Protein AF-A0AAD9IY74-F1 (afdb_monomer_lite)

Secondary structure (DSSP, 8-state):
-B-SS----SHHHHHHHHHHHHHSSS--SEEEETT--EEESSTT-----TTS--------EEEESSS--HHHHHHHHHHHHHHHHTTSS-S-----------

Structure (mmCIF, N/CA/C/O backbone):
data_AF-A0AAD9IY74-F1
#
_entry.id   AF-A0AAD9IY74-F1
#
loop_
_atom_site.group_PDB
_atom_site.id
_atom_site.type_symbol
_atom_site.label_atom_id
_atom_site.label_alt_id
_atom_site.label_comp_id
_atom_site.label_asym_id
_atom_site.label_entity_id
_atom_site.label_seq_id
_atom_site.pdbx_PDB_ins_code
_atom_site.Cartn_x
_atom_site.Cartn_y
_atom_site.Cartn_z
_atom_site.occupancy
_atom_site.B_iso_or_equiv
_atom_site.auth_seq_id
_atom_site.auth_comp_id
_atom_site.auth_asym_id
_atom_site.auth_atom_id
_atom_site.pdbx_PDB_model_num
ATOM 1 N N . MET A 1 1 ? 7.830 -5.679 5.411 1.00 46.56 1 MET A N 1
ATOM 2 C CA . MET A 1 1 ? 7.907 -5.273 6.837 1.00 46.56 1 MET A CA 1
ATOM 3 C C . MET A 1 1 ? 6.582 -4.621 7.236 1.00 46.56 1 MET A C 1
ATOM 5 O O . MET A 1 1 ? 6.018 -3.905 6.416 1.00 46.56 1 MET A O 1
ATOM 9 N N . TYR A 1 2 ? 6.067 -4.887 8.440 1.00 56.56 2 TYR A N 1
ATOM 10 C CA . TYR A 1 2 ? 4.844 -4.253 8.970 1.00 56.56 2 TYR A CA 1
ATOM 11 C C . TYR A 1 2 ? 5.208 -3.023 9.794 1.00 56.56 2 TYR A C 1
ATOM 13 O O . TYR A 1 2 ? 6.293 -2.982 10.386 1.00 56.56 2 TYR A O 1
ATOM 21 N N . SER A 1 3 ? 4.325 -2.027 9.849 1.00 54.16 3 SER A N 1
ATOM 22 C CA . SER A 1 3 ? 4.547 -0.894 10.742 1.00 54.16 3 SER A CA 1
ATOM 23 C C . SER A 1 3 ? 4.479 -1.358 12.200 1.00 54.16 3 SER A C 1
ATOM 25 O O . SER A 1 3 ? 3.589 -2.101 12.602 1.00 54.16 3 SER A O 1
ATOM 27 N N . ARG A 1 4 ? 5.408 -0.882 13.035 1.00 55.47 4 ARG A N 1
ATOM 28 C CA . ARG A 1 4 ? 5.358 -1.043 14.503 1.00 55.47 4 ARG A CA 1
ATOM 29 C C . ARG A 1 4 ? 4.231 -0.207 15.157 1.00 55.47 4 ARG A C 1
ATOM 31 O O . ARG A 1 4 ? 4.198 -0.098 16.379 1.00 55.47 4 ARG A O 1
ATOM 38 N N . GLY A 1 5 ? 3.361 0.407 14.345 1.00 57.97 5 GLY A N 1
ATOM 39 C CA . GLY A 1 5 ? 2.284 1.326 14.725 1.00 57.97 5 GLY A CA 1
ATOM 40 C C . GLY A 1 5 ? 0.936 0.639 14.967 1.00 57.97 5 GLY A C 1
ATOM 41 O O . GLY A 1 5 ? 0.820 -0.584 14.891 1.00 57.97 5 GLY A O 1
ATOM 42 N N . GLY A 1 6 ? -0.086 1.430 15.307 1.00 61.78 6 GLY A N 1
ATOM 43 C CA . GLY A 1 6 ? -1.396 0.935 15.734 1.00 61.78 6 GLY A CA 1
ATOM 44 C C . GLY A 1 6 ? -2.109 0.125 14.647 1.00 61.78 6 GLY A C 1
ATOM 45 O O . GLY A 1 6 ? -1.972 0.393 13.455 1.00 61.78 6 GLY A O 1
ATOM 46 N N . SER A 1 7 ? -2.895 -0.880 15.043 1.00 73.69 7 SER A N 1
ATOM 47 C CA . SER A 1 7 ? -3.762 -1.595 14.101 1.00 73.69 7 SER A CA 1
ATOM 48 C C . SER A 1 7 ? -4.876 -0.669 13.615 1.00 73.69 7 SER A C 1
ATOM 50 O O . SER A 1 7 ? -5.660 -0.185 14.430 1.00 73.69 7 SER A O 1
ATOM 52 N N . CYS A 1 8 ? -4.977 -0.469 12.306 1.00 85.31 8 CYS A N 1
ATOM 53 C CA . CYS A 1 8 ? -6.085 0.235 11.671 1.00 85.31 8 CYS A CA 1
ATOM 54 C C . CYS A 1 8 ? -7.003 -0.763 10.951 1.00 85.31 8 CYS A C 1
ATOM 56 O O . CYS A 1 8 ? -6.543 -1.829 10.555 1.00 85.31 8 CYS A O 1
ATOM 58 N N . THR A 1 9 ? -8.288 -0.446 10.783 1.00 88.44 9 THR A N 1
ATOM 59 C CA . THR A 1 9 ? -9.259 -1.318 10.075 1.00 88.44 9 THR A CA 1
ATOM 60 C C . THR A 1 9 ? -10.238 -0.552 9.190 1.00 88.44 9 THR A C 1
ATOM 62 O O . THR A 1 9 ? -11.073 -1.151 8.518 1.00 88.44 9 THR A O 1
ATOM 65 N N . THR A 1 10 ? -10.157 0.776 9.182 1.00 89.56 10 THR A N 1
ATOM 66 C CA . THR A 1 10 ? -11.008 1.649 8.372 1.00 89.56 10 THR A CA 1
ATOM 67 C C . THR A 1 10 ? -10.141 2.655 7.644 1.00 89.56 10 THR A C 1
ATOM 69 O O . THR A 1 10 ? -9.093 3.049 8.153 1.00 89.56 10 THR A O 1
ATOM 72 N N . ARG A 1 11 ? -10.616 3.163 6.508 1.00 88.94 11 ARG A N 1
ATOM 73 C CA . ARG A 1 11 ? -9.872 4.151 5.719 1.00 88.94 11 ARG A CA 1
ATOM 74 C C . ARG A 1 11 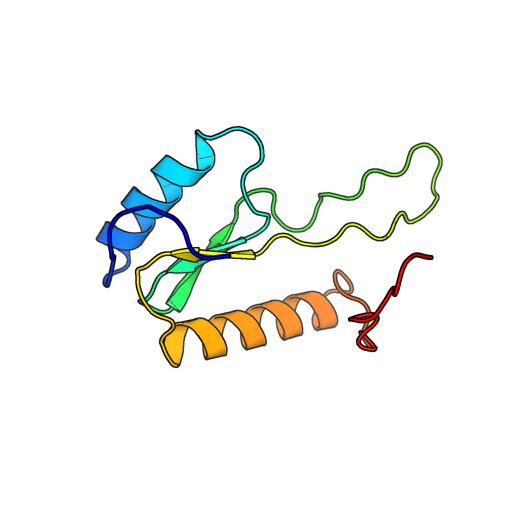? -9.411 5.355 6.534 1.00 88.94 11 ARG A C 1
ATOM 76 O O . ARG A 1 11 ? -8.285 5.812 6.368 1.00 88.94 11 ARG A O 1
ATOM 83 N N . VAL A 1 12 ? -10.265 5.851 7.430 1.00 91.75 12 VAL A N 1
ATOM 84 C CA . VAL A 1 12 ? -9.944 6.993 8.298 1.00 91.75 12 VAL A CA 1
ATOM 85 C C . VAL A 1 12 ? -8.803 6.635 9.251 1.00 91.75 12 VAL A C 1
ATOM 87 O O . VAL A 1 12 ? -7.768 7.296 9.215 1.00 91.75 12 VAL A O 1
ATOM 90 N N . SER A 1 13 ? -8.933 5.546 10.016 1.00 90.12 13 SER A N 1
ATOM 91 C CA . SER A 1 13 ? -7.887 5.121 10.962 1.00 90.12 13 SER A CA 1
ATOM 92 C C . SER A 1 13 ? -6.577 4.752 10.258 1.00 90.12 13 SER A C 1
ATOM 94 O O . SER A 1 13 ? -5.499 5.126 10.712 1.00 90.12 13 SER A O 1
ATOM 96 N N . CYS A 1 14 ? -6.648 4.088 9.102 1.00 88.38 14 CYS A N 1
ATOM 97 C CA . CYS A 1 14 ? -5.465 3.733 8.324 1.00 88.38 14 CYS A CA 1
ATOM 98 C C . CYS A 1 14 ? -4.777 4.961 7.726 1.00 88.38 14 CYS A C 1
ATOM 100 O O . CYS A 1 14 ? -3.551 4.989 7.659 1.00 88.38 14 CYS A O 1
ATOM 102 N N . SER A 1 15 ? -5.530 6.004 7.365 1.00 89.75 15 SER A N 1
ATOM 103 C CA . SER A 1 15 ? -4.942 7.261 6.893 1.00 89.75 15 SER A CA 1
ATOM 104 C C . SER A 1 15 ? -4.163 7.998 7.985 1.00 89.75 15 SER A C 1
ATOM 106 O O . SER A 1 15 ? -3.156 8.641 7.696 1.00 89.75 15 SER A O 1
ATOM 108 N N . GLU A 1 16 ? -4.595 7.900 9.242 1.00 89.06 16 GLU A N 1
ATOM 109 C CA . GLU A 1 16 ? -3.900 8.506 10.379 1.00 89.06 16 GLU A CA 1
ATOM 110 C C . GLU A 1 16 ? -2.615 7.753 10.719 1.00 89.06 16 GLU A C 1
ATOM 112 O O . GLU A 1 16 ? -1.579 8.380 10.936 1.00 89.06 16 GLU A O 1
ATOM 117 N N . GLU A 1 17 ? -2.653 6.419 10.704 1.00 85.88 17 GLU A N 1
ATOM 118 C CA . GLU A 1 17 ? -1.451 5.598 10.873 1.00 85.88 17 GLU A CA 1
ATOM 119 C C . GLU A 1 17 ? -0.463 5.803 9.720 1.00 85.88 17 GLU A C 1
ATOM 121 O O . GLU A 1 17 ? 0.729 5.987 9.965 1.00 85.88 17 GLU A O 1
ATOM 126 N N . ALA A 1 18 ? -0.945 5.872 8.474 1.00 85.19 18 ALA A N 1
ATOM 127 C CA . ALA A 1 18 ? -0.104 6.165 7.317 1.00 85.19 18 ALA A CA 1
ATOM 128 C C . ALA A 1 18 ? 0.639 7.496 7.499 1.00 85.19 18 ALA A C 1
ATOM 130 O O . ALA A 1 18 ? 1.856 7.531 7.348 1.00 85.19 18 ALA A O 1
ATOM 131 N N . LYS A 1 19 ? -0.054 8.571 7.913 1.00 86.50 19 LYS A N 1
ATOM 132 C CA . LYS A 1 19 ? 0.549 9.899 8.160 1.00 86.50 19 LYS A CA 1
ATOM 133 C C . LYS A 1 19 ? 1.724 9.860 9.137 1.00 86.50 19 LYS A C 1
ATOM 135 O O . LYS A 1 19 ? 2.699 10.574 8.922 1.00 86.50 19 LYS A O 1
ATOM 140 N N . LYS A 1 20 ? 1.666 9.022 10.176 1.00 80.81 20 LYS A N 1
ATOM 141 C CA . LYS A 1 20 ? 2.778 8.857 11.131 1.00 80.81 20 LYS A CA 1
ATOM 142 C C . LYS A 1 20 ? 4.017 8.289 10.434 1.00 80.81 20 LYS A C 1
ATOM 144 O O . LYS A 1 20 ? 5.118 8.796 10.632 1.00 80.81 20 LYS A O 1
ATOM 149 N N . LEU A 1 21 ? 3.827 7.314 9.544 1.00 76.44 21 LEU A N 1
ATOM 150 C CA . LEU A 1 21 ? 4.908 6.673 8.785 1.00 76.44 21 LEU A CA 1
ATOM 151 C C . LEU A 1 21 ? 5.574 7.603 7.762 1.00 76.44 21 LEU A C 1
ATOM 153 O O . LEU A 1 21 ? 6.736 7.392 7.434 1.00 76.44 21 LEU A O 1
ATOM 157 N N . TYR A 1 22 ? 4.892 8.650 7.284 1.00 70.38 22 TYR A N 1
ATOM 158 C CA . TYR A 1 22 ? 5.531 9.665 6.429 1.00 70.38 22 TYR A CA 1
ATOM 159 C C . TYR A 1 22 ? 6.569 10.506 7.167 1.00 70.38 22 TYR A C 1
ATOM 161 O O . TYR A 1 22 ? 7.499 11.010 6.541 1.00 70.38 22 TYR A O 1
ATOM 169 N N . THR A 1 23 ? 6.391 10.711 8.474 1.00 65.88 23 THR A N 1
ATOM 170 C CA . THR A 1 23 ? 7.261 11.602 9.256 1.00 65.88 23 THR A CA 1
ATOM 171 C C . THR A 1 23 ? 8.572 10.945 9.690 1.00 65.88 23 THR A C 1
ATOM 173 O O . THR A 1 23 ? 9.530 11.649 10.010 1.00 65.88 23 THR A O 1
ATOM 176 N N . GLU A 1 24 ? 8.660 9.613 9.641 1.00 60.50 24 GLU A N 1
ATOM 177 C CA . GLU A 1 24 ? 9.905 8.882 9.870 1.00 60.50 24 GLU A CA 1
ATOM 178 C C . GLU A 1 24 ? 10.709 8.825 8.558 1.00 60.50 24 GLU A C 1
ATOM 180 O O . GLU A 1 24 ? 10.284 8.229 7.570 1.00 60.50 24 GLU A O 1
ATOM 185 N N . LYS A 1 25 ? 11.861 9.511 8.519 1.00 50.75 25 LYS A N 1
ATOM 186 C CA . LYS A 1 25 ? 12.767 9.580 7.355 1.00 50.75 25 LYS A CA 1
ATOM 187 C C . LYS A 1 25 ? 12.980 8.191 6.719 1.00 50.75 25 LYS A C 1
ATOM 189 O O . LYS A 1 25 ? 13.449 7.287 7.402 1.00 50.75 25 LYS A O 1
ATOM 194 N N . ASN A 1 26 ? 12.739 8.097 5.404 1.00 53.59 26 ASN A N 1
ATOM 195 C CA . ASN A 1 26 ? 12.701 6.897 4.535 1.00 53.59 26 ASN A CA 1
ATOM 196 C C . ASN A 1 26 ? 11.339 6.189 4.449 1.00 53.59 26 ASN A C 1
ATOM 198 O O . ASN A 1 26 ? 11.237 4.967 4.554 1.00 53.59 26 ASN A O 1
ATOM 202 N N . SER A 1 27 ? 10.297 6.974 4.186 1.00 68.62 27 SER A N 1
ATOM 203 C CA . SER A 1 27 ? 8.941 6.496 3.952 1.00 68.62 27 SER A CA 1
ATOM 204 C C . SER A 1 27 ? 8.863 5.562 2.738 1.00 68.62 27 SER A C 1
ATOM 206 O O . SER A 1 27 ? 9.418 5.809 1.665 1.00 68.62 27 SER A O 1
ATOM 208 N N . TYR A 1 28 ? 8.171 4.445 2.937 1.00 79.62 28 TYR A N 1
ATOM 209 C CA . TYR A 1 28 ? 7.866 3.445 1.921 1.00 79.62 28 TYR A CA 1
ATOM 210 C C . TYR A 1 28 ? 7.332 4.084 0.630 1.00 79.62 28 TYR A C 1
ATOM 212 O O . TYR A 1 28 ? 6.720 5.149 0.651 1.00 79.62 28 TYR A O 1
ATOM 220 N N . ASN A 1 29 ? 7.546 3.438 -0.511 1.00 84.69 29 ASN A N 1
ATOM 221 C CA . ASN A 1 29 ? 6.959 3.857 -1.782 1.00 84.69 29 ASN A CA 1
ATOM 222 C C . ASN A 1 29 ? 5.434 3.793 -1.714 1.00 84.69 29 ASN A C 1
ATOM 224 O O . ASN A 1 29 ? 4.762 4.749 -2.095 1.00 84.69 29 ASN A O 1
ATOM 228 N N . PHE A 1 30 ? 4.912 2.715 -1.129 1.00 87.94 30 PHE A N 1
ATOM 229 C CA . PHE A 1 30 ? 3.489 2.545 -0.868 1.00 87.94 30 PHE A CA 1
ATOM 230 C C . PHE A 1 30 ? 3.255 1.950 0.516 1.00 87.94 30 PHE A C 1
ATOM 232 O O . PHE A 1 30 ? 4.073 1.196 1.046 1.00 87.94 30 PHE A O 1
ATOM 239 N N . MET A 1 31 ? 2.107 2.269 1.096 1.00 89.31 31 MET A N 1
ATOM 240 C CA . MET A 1 31 ? 1.604 1.631 2.306 1.00 89.31 31 MET A CA 1
ATOM 241 C C . MET A 1 31 ? 0.210 1.069 2.045 1.00 89.31 31 MET A C 1
ATOM 243 O O . MET A 1 31 ? -0.554 1.660 1.292 1.00 89.31 31 MET A O 1
ATOM 247 N N . ILE A 1 32 ? -0.141 -0.049 2.669 1.00 91.38 32 ILE A N 1
ATOM 248 C CA . ILE A 1 32 ? -1.447 -0.694 2.500 1.00 91.38 32 ILE A CA 1
ATOM 249 C C . ILE A 1 32 ? -2.079 -0.864 3.878 1.00 91.38 32 ILE A C 1
ATOM 251 O O . ILE A 1 32 ? -1.502 -1.513 4.749 1.00 91.38 32 ILE A O 1
ATOM 255 N N . GLY A 1 33 ? -3.245 -0.254 4.082 1.00 89.50 33 GLY A N 1
ATOM 256 C CA . GLY A 1 33 ? -4.051 -0.405 5.293 1.00 89.50 33 GLY A CA 1
ATOM 257 C C . GLY A 1 33 ? -4.672 -1.794 5.404 1.00 89.50 33 GLY A C 1
ATOM 258 O O . GLY A 1 33 ? -4.879 -2.467 4.396 1.00 89.50 33 GLY A O 1
ATOM 259 N N . ALA A 1 3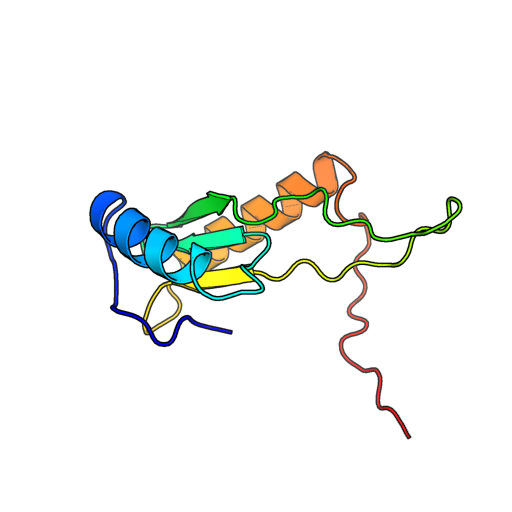4 ? -5.020 -2.233 6.617 1.00 89.38 34 ALA A N 1
ATOM 260 C CA . ALA A 1 34 ? -5.714 -3.516 6.794 1.00 89.38 34 ALA A CA 1
ATOM 261 C C . ALA A 1 34 ? -7.110 -3.544 6.139 1.00 89.38 34 ALA A C 1
ATOM 263 O O . ALA A 1 34 ? -7.656 -4.619 5.891 1.00 89.38 34 ALA A O 1
ATOM 264 N N . ASP A 1 35 ? -7.662 -2.363 5.847 1.00 90.75 35 ASP A N 1
ATOM 265 C CA . ASP A 1 35 ? -8.880 -2.148 5.064 1.00 90.75 35 ASP A CA 1
ATOM 266 C C . ASP A 1 35 ? -8.665 -2.292 3.544 1.00 90.75 35 ASP A C 1
ATOM 268 O O . ASP A 1 35 ? -9.623 -2.202 2.782 1.00 90.75 35 ASP A O 1
ATOM 272 N N . GLY A 1 36 ? -7.421 -2.497 3.100 1.00 90.94 36 GLY A N 1
ATOM 273 C CA . GLY A 1 36 ? -7.034 -2.595 1.694 1.00 90.94 36 GLY A CA 1
ATOM 274 C C . GLY A 1 36 ? -6.724 -1.259 1.022 1.00 90.94 36 GLY A C 1
ATOM 275 O O . GLY A 1 36 ? -6.354 -1.255 -0.153 1.00 90.94 36 GLY A O 1
ATOM 276 N N . THR A 1 37 ? -6.843 -0.124 1.719 1.00 92.31 37 THR A N 1
ATOM 277 C CA . THR A 1 37 ? -6.533 1.178 1.117 1.00 92.31 37 THR A CA 1
ATOM 278 C C . THR A 1 37 ? -5.032 1.286 0.851 1.00 92.31 37 THR A C 1
ATOM 280 O O . THR A 1 37 ? -4.223 1.110 1.761 1.00 92.31 37 THR A O 1
ATOM 283 N N . VAL A 1 38 ? -4.658 1.618 -0.387 1.00 92.19 38 VAL A N 1
ATOM 284 C CA . VAL A 1 38 ? -3.269 1.910 -0.761 1.00 92.19 38 VAL A CA 1
ATOM 285 C C . VAL A 1 38 ? -3.001 3.408 -0.593 1.00 92.19 38 VAL A C 1
ATOM 287 O O . VAL A 1 38 ? -3.728 4.242 -1.132 1.00 92.19 38 VAL A O 1
ATOM 290 N N . PHE A 1 39 ? -1.951 3.748 0.146 1.00 89.56 39 PHE A N 1
ATOM 291 C CA . PHE A 1 39 ? -1.472 5.106 0.381 1.00 89.56 39 PHE A CA 1
ATOM 292 C C . PHE A 1 39 ? -0.128 5.304 -0.328 1.00 89.56 39 PHE A C 1
ATOM 294 O O . PHE A 1 39 ? 0.790 4.495 -0.179 1.00 89.56 39 PHE A O 1
ATOM 301 N N . GLU A 1 40 ? -0.014 6.377 -1.106 1.00 87.81 40 GLU A N 1
ATOM 302 C CA . GLU A 1 40 ? 1.165 6.673 -1.923 1.00 87.81 40 GLU A CA 1
ATOM 303 C C . GLU A 1 40 ? 2.214 7.460 -1.140 1.00 87.81 40 GLU A C 1
ATOM 305 O O . GLU A 1 40 ? 2.028 8.642 -0.861 1.00 87.81 40 GLU A O 1
ATOM 310 N N . GLY A 1 41 ? 3.312 6.800 -0.778 1.00 84.31 41 GLY A N 1
ATOM 311 C CA . GLY A 1 41 ? 4.442 7.398 -0.079 1.00 84.31 41 GLY A CA 1
ATOM 312 C C . GLY A 1 41 ? 5.365 8.165 -1.022 1.00 84.31 41 GLY A C 1
ATOM 313 O O . GLY A 1 41 ? 5.009 9.220 -1.536 1.00 84.31 41 GLY A O 1
ATOM 314 N N . ARG A 1 42 ? 6.560 7.619 -1.272 1.00 80.81 42 ARG A N 1
ATOM 315 C CA . ARG A 1 42 ? 7.453 8.126 -2.336 1.00 80.81 42 ARG A CA 1
ATOM 316 C C . ARG A 1 42 ? 6.913 7.874 -3.749 1.00 80.81 42 ARG A C 1
ATOM 318 O O . ARG A 1 42 ? 7.434 8.445 -4.700 1.00 80.81 42 ARG A O 1
ATOM 325 N N . GLY A 1 43 ? 5.902 7.016 -3.882 1.00 81.69 43 GLY A N 1
ATOM 326 C CA . GLY A 1 43 ? 5.317 6.665 -5.168 1.00 81.69 43 GLY A CA 1
ATOM 327 C C . GLY A 1 43 ? 6.271 5.861 -6.045 1.00 81.69 43 GLY A C 1
ATOM 328 O O . GLY A 1 43 ? 7.188 5.190 -5.559 1.00 81.69 43 GLY A O 1
ATOM 329 N N . TRP A 1 44 ? 6.028 5.906 -7.351 1.00 79.00 44 TRP A N 1
ATOM 330 C CA . TRP A 1 44 ? 6.795 5.153 -8.343 1.00 79.00 44 TRP A CA 1
ATOM 331 C C . TRP A 1 44 ? 8.092 5.852 -8.788 1.00 79.00 44 TRP A C 1
ATOM 333 O O . TRP A 1 44 ? 8.956 5.209 -9.372 1.00 79.00 44 TRP A O 1
ATOM 343 N N . ASP A 1 45 ? 8.264 7.141 -8.489 1.00 69.31 45 ASP A N 1
ATOM 344 C CA . ASP A 1 45 ? 9.322 7.983 -9.074 1.00 69.31 45 ASP A CA 1
ATOM 345 C C . ASP A 1 45 ? 10.671 7.922 -8.327 1.00 69.31 45 ASP A C 1
ATOM 347 O O . ASP A 1 45 ? 11.501 8.824 -8.428 1.00 69.31 45 ASP A O 1
ATOM 351 N N . SER A 1 46 ? 10.944 6.853 -7.574 1.00 57.78 46 SER A N 1
ATOM 352 C CA . SER A 1 46 ? 12.212 6.687 -6.850 1.00 57.78 46 SER A CA 1
ATOM 353 C C . SER A 1 46 ? 13.307 6.037 -7.706 1.00 57.78 46 SER A C 1
ATOM 355 O O . SER A 1 46 ? 13.946 5.089 -7.261 1.00 57.78 46 SER A O 1
ATOM 357 N N . ALA A 1 47 ? 13.526 6.529 -8.925 1.00 49.81 47 ALA A N 1
ATOM 358 C CA . ALA A 1 47 ? 14.681 6.152 -9.733 1.00 49.81 47 ALA A CA 1
ATOM 359 C C . ALA A 1 47 ? 15.857 7.076 -9.381 1.00 49.81 47 ALA A C 1
ATOM 361 O O . ALA A 1 47 ? 15.894 8.232 -9.795 1.00 49.81 47 ALA A O 1
ATOM 362 N N . SER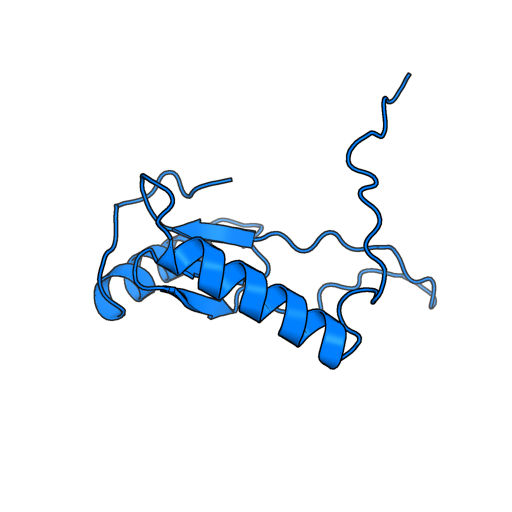 A 1 48 ? 16.823 6.592 -8.600 1.00 45.38 48 SER A N 1
ATOM 363 C CA . SER A 1 48 ? 18.116 7.268 -8.469 1.00 45.38 48 SER A CA 1
ATOM 364 C C . SER A 1 48 ? 19.095 6.624 -9.442 1.00 45.38 48 SER A C 1
ATOM 366 O O . SER A 1 48 ? 19.663 5.586 -9.128 1.00 45.38 48 SER A O 1
ATOM 368 N N . GLY A 1 49 ? 19.274 7.221 -10.615 1.00 46.84 49 GLY A N 1
ATOM 369 C CA . GLY A 1 49 ? 20.383 6.924 -11.515 1.00 46.84 49 GLY A CA 1
ATOM 370 C C . GLY A 1 49 ? 21.004 8.240 -11.954 1.00 46.84 49 GLY A C 1
ATOM 371 O O . GLY A 1 49 ? 20.401 8.975 -12.735 1.00 46.84 49 GLY A O 1
ATOM 372 N N . GLU A 1 50 ? 22.184 8.578 -11.435 1.00 42.59 50 GLU A N 1
ATOM 373 C CA . GLU A 1 50 ? 22.985 9.626 -12.064 1.00 42.59 50 GLU A CA 1
ATOM 374 C C . GLU A 1 50 ? 23.426 9.092 -13.435 1.00 42.59 50 GLU A C 1
ATOM 376 O O . GLU A 1 50 ? 24.070 8.051 -13.515 1.00 42.59 50 GLU A O 1
ATOM 381 N N . ASN A 1 51 ? 23.078 9.811 -14.508 1.00 45.25 51 ASN A N 1
ATOM 382 C CA . ASN A 1 51 ? 23.557 9.600 -15.886 1.00 45.25 51 ASN A CA 1
ATOM 383 C C . ASN A 1 51 ? 22.847 8.548 -16.763 1.00 45.25 51 ASN A C 1
ATOM 385 O O . ASN A 1 51 ? 23.435 8.070 -17.727 1.00 45.25 51 ASN A O 1
ATOM 389 N N . GLY A 1 52 ? 21.564 8.259 -16.528 1.00 44.84 52 GLY A N 1
ATOM 390 C CA . GLY A 1 52 ? 20.757 7.482 -17.487 1.00 44.84 52 GLY A CA 1
ATOM 391 C C . GLY A 1 52 ? 20.899 5.960 -17.383 1.00 44.84 52 GLY A C 1
ATOM 392 O O . GLY A 1 52 ? 20.295 5.244 -18.179 1.00 44.84 52 GLY A O 1
ATOM 393 N N . ASP A 1 53 ? 21.618 5.473 -16.372 1.00 42.41 53 ASP A N 1
ATOM 394 C CA . ASP A 1 53 ? 21.595 4.068 -15.979 1.00 42.41 53 ASP A CA 1
ATOM 395 C C . ASP A 1 53 ? 20.345 3.784 -15.130 1.00 42.41 53 ASP A C 1
ATOM 397 O O . ASP A 1 53 ? 20.088 4.440 -14.115 1.00 42.41 53 ASP A O 1
ATOM 401 N N . PHE A 1 54 ? 19.552 2.788 -15.536 1.00 45.56 54 PHE A N 1
ATOM 402 C CA . PHE A 1 54 ? 18.470 2.252 -14.710 1.00 45.56 54 PHE A CA 1
ATOM 403 C C . PHE A 1 54 ? 19.082 1.482 -13.534 1.00 45.56 54 PHE A C 1
ATOM 405 O O . PHE A 1 54 ? 19.376 0.293 -13.645 1.00 45.56 54 PHE A O 1
ATOM 412 N N . ILE A 1 55 ? 19.271 2.137 -12.389 1.00 47.09 55 ILE A N 1
ATOM 413 C CA . ILE A 1 55 ? 19.492 1.417 -11.132 1.00 47.09 55 ILE A CA 1
ATOM 414 C C . ILE A 1 55 ? 18.150 0.787 -10.753 1.00 47.09 55 ILE A C 1
ATOM 416 O O . ILE A 1 55 ? 17.155 1.498 -10.610 1.00 47.09 55 ILE A O 1
ATOM 420 N N . PHE A 1 56 ? 18.097 -0.542 -10.624 1.00 50.41 56 PHE A N 1
ATOM 421 C CA . PHE A 1 56 ? 16.921 -1.235 -10.098 1.00 50.41 56 PHE A CA 1
ATOM 422 C C . PHE A 1 56 ? 16.648 -0.723 -8.679 1.00 50.41 56 PHE A C 1
ATOM 424 O O . PHE A 1 56 ? 17.306 -1.122 -7.722 1.00 50.41 56 PHE A O 1
ATOM 431 N N . SER A 1 57 ? 15.710 0.209 -8.534 1.00 57.94 57 SER A N 1
ATOM 432 C CA . SER A 1 57 ? 15.259 0.661 -7.226 1.00 57.94 57 SER A CA 1
ATOM 433 C C . SER A 1 57 ? 14.254 -0.347 -6.681 1.00 57.94 57 SER A C 1
ATOM 435 O O . SER A 1 57 ? 13.207 -0.572 -7.290 1.00 57.94 57 SER A O 1
ATOM 437 N N . GLU A 1 58 ? 14.544 -0.940 -5.526 1.00 68.75 58 GLU A N 1
ATOM 438 C CA . GLU A 1 58 ? 13.551 -1.714 -4.786 1.00 68.75 58 GLU A CA 1
ATOM 439 C C . GLU A 1 58 ? 12.409 -0.786 -4.332 1.00 68.75 58 GLU A C 1
ATOM 441 O O . GLU A 1 58 ? 12.637 0.222 -3.655 1.00 68.75 58 GLU A O 1
ATOM 446 N N . TYR A 1 59 ? 11.164 -1.118 -4.690 1.00 76.19 59 TYR A N 1
ATOM 447 C CA . TYR A 1 59 ? 9.990 -0.418 -4.169 1.00 76.19 59 TYR A CA 1
ATOM 448 C C . TYR A 1 59 ? 9.662 -0.937 -2.769 1.00 76.19 59 TYR A C 1
ATOM 450 O O . TYR A 1 59 ? 9.200 -2.065 -2.593 1.00 76.19 59 TYR A O 1
ATOM 458 N N . GLY A 1 60 ? 9.859 -0.099 -1.754 1.00 81.56 60 GLY A N 1
ATOM 459 C CA . GLY A 1 60 ? 9.489 -0.440 -0.385 1.00 81.56 60 GLY A CA 1
ATOM 460 C C . GLY A 1 60 ? 7.975 -0.379 -0.197 1.00 81.56 60 GLY A C 1
ATOM 461 O O . GLY A 1 60 ? 7.385 0.686 -0.373 1.00 81.56 60 GLY A O 1
ATOM 462 N N . ILE A 1 61 ? 7.345 -1.483 0.210 1.00 85.00 61 ILE A N 1
ATOM 463 C CA . ILE A 1 61 ? 5.913 -1.526 0.547 1.00 85.00 61 ILE A CA 1
ATOM 464 C C . ILE A 1 61 ? 5.734 -1.877 2.029 1.00 85.00 61 ILE A C 1
ATOM 466 O O . ILE A 1 61 ? 6.317 -2.845 2.527 1.00 85.00 61 ILE A O 1
ATOM 470 N N . CYS A 1 62 ? 4.916 -1.096 2.737 1.00 86.38 62 CYS A N 1
ATOM 471 C CA . CYS A 1 62 ? 4.563 -1.348 4.135 1.00 86.38 62 CYS A CA 1
ATOM 472 C C . CYS A 1 62 ? 3.110 -1.769 4.283 1.00 86.38 62 CYS A C 1
ATOM 474 O O . CYS A 1 62 ? 2.201 -1.147 3.745 1.00 86.38 62 CYS A O 1
ATOM 476 N N . LEU A 1 63 ? 2.889 -2.799 5.084 1.00 87.50 63 LEU A N 1
ATOM 477 C CA . LEU A 1 63 ? 1.560 -3.219 5.492 1.00 87.50 63 LEU A CA 1
ATOM 478 C C . LEU A 1 63 ? 1.263 -2.590 6.862 1.00 87.50 63 LEU A C 1
ATOM 480 O O . LEU A 1 63 ? 1.976 -2.848 7.836 1.00 87.50 63 LEU A O 1
ATOM 484 N N . ILE A 1 64 ? 0.245 -1.728 6.924 1.00 86.00 64 ILE A N 1
ATOM 485 C CA . ILE A 1 64 ? -0.158 -1.007 8.134 1.00 86.00 64 ILE A CA 1
ATOM 486 C C . ILE A 1 64 ? -1.086 -1.898 8.952 1.00 86.00 64 ILE A C 1
ATOM 488 O O . ILE A 1 64 ? -2.248 -2.108 8.601 1.00 86.00 64 ILE A O 1
ATOM 492 N N . GLY A 1 65 ? -0.574 -2.393 10.072 1.00 75.06 65 GLY A N 1
ATOM 493 C CA . GLY A 1 65 ? -1.341 -3.190 11.013 1.00 75.06 65 GLY A CA 1
ATOM 494 C C . GLY A 1 65 ? -0.517 -4.294 11.653 1.00 75.06 65 GLY A C 1
ATOM 495 O O . GLY A 1 65 ? 0.657 -4.494 11.352 1.00 75.06 65 GLY A O 1
ATOM 496 N N . LYS A 1 66 ? -1.164 -5.024 12.563 1.00 71.12 66 LYS A N 1
ATOM 497 C CA . LYS A 1 66 ? -0.514 -6.076 13.350 1.00 71.12 66 LYS A CA 1
ATOM 498 C C . LYS A 1 66 ? -0.401 -7.404 12.599 1.00 71.12 66 LYS A C 1
ATOM 500 O O . LYS A 1 66 ? 0.575 -8.118 12.787 1.00 71.12 66 LYS A O 1
ATOM 505 N N . ASN A 1 67 ? -1.400 -7.720 11.775 1.00 76.38 67 ASN A N 1
ATOM 506 C CA . ASN A 1 67 ? -1.496 -8.969 11.028 1.00 76.38 67 ASN A CA 1
ATOM 507 C C . ASN A 1 67 ? -1.823 -8.673 9.565 1.00 76.38 67 ASN A C 1
ATOM 509 O O . ASN A 1 67 ? -2.580 -7.747 9.275 1.00 76.38 67 ASN A O 1
ATOM 513 N N . THR A 1 68 ? -1.313 -9.508 8.666 1.00 79.38 68 THR A N 1
ATOM 514 C CA . THR A 1 68 ? -1.709 -9.529 7.256 1.00 79.38 68 THR A CA 1
ATOM 515 C C . THR A 1 68 ? -3.146 -10.008 7.125 1.00 79.38 68 THR A C 1
ATOM 517 O O . THR A 1 68 ? -3.521 -11.020 7.718 1.00 79.38 68 THR A O 1
ATOM 520 N N . THR A 1 69 ? -3.943 -9.317 6.318 1.00 84.81 69 THR A N 1
ATOM 521 C CA . THR A 1 69 ? -5.283 -9.767 5.923 1.00 84.81 69 THR A CA 1
ATOM 522 C C . THR A 1 69 ? -5.291 -10.145 4.442 1.00 84.81 69 THR A C 1
ATOM 524 O O . THR A 1 69 ? -4.426 -9.699 3.686 1.00 84.81 69 THR A O 1
ATOM 527 N N . GLY A 1 70 ? -6.274 -10.945 4.012 1.00 89.25 70 GLY A N 1
ATOM 528 C CA . GLY A 1 70 ? -6.470 -11.235 2.584 1.00 89.25 70 GLY A CA 1
ATOM 529 C C . GLY A 1 70 ? -6.621 -9.950 1.767 1.00 89.25 70 GLY A C 1
ATOM 530 O O . GLY A 1 70 ? -5.936 -9.772 0.771 1.00 89.25 70 GLY A O 1
ATOM 531 N N . THR A 1 71 ? -7.377 -8.983 2.290 1.00 91.31 71 THR A N 1
ATOM 532 C CA . THR A 1 71 ? -7.571 -7.668 1.670 1.00 91.31 71 THR A CA 1
ATOM 533 C C . THR A 1 71 ? -6.260 -6.914 1.435 1.00 91.31 71 THR A C 1
ATOM 535 O O . THR A 1 71 ? -6.083 -6.295 0.391 1.00 91.31 71 THR A O 1
ATOM 538 N N . MET A 1 72 ? -5.314 -6.971 2.379 1.00 88.75 72 MET A N 1
ATOM 539 C CA . MET A 1 72 ? -3.997 -6.352 2.186 1.00 88.75 72 MET A CA 1
ATOM 540 C C . MET A 1 72 ? -3.226 -7.008 1.044 1.00 88.75 72 MET A C 1
ATOM 542 O O . MET A 1 72 ? -2.558 -6.317 0.276 1.00 88.75 72 MET A O 1
ATOM 546 N N . PHE A 1 73 ? -3.304 -8.335 0.950 1.00 90.44 73 PHE A N 1
ATOM 547 C CA . PHE A 1 73 ? -2.615 -9.095 -0.081 1.00 90.44 73 PHE A CA 1
ATOM 548 C C . PHE A 1 73 ? -3.233 -8.862 -1.463 1.00 90.44 73 PHE A C 1
ATOM 550 O O . PHE A 1 73 ? -2.501 -8.621 -2.417 1.00 90.44 73 PHE A O 1
ATOM 557 N N . ASP A 1 74 ? -4.560 -8.816 -1.560 1.00 93.81 74 ASP A N 1
ATOM 558 C CA . ASP A 1 74 ? -5.264 -8.506 -2.806 1.00 93.81 74 ASP A CA 1
ATOM 559 C C . ASP A 1 74 ? -4.900 -7.103 -3.313 1.00 93.81 74 ASP A C 1
ATOM 561 O O . ASP A 1 74 ? -4.559 -6.925 -4.484 1.00 93.81 74 ASP A O 1
ATOM 565 N N . SER A 1 75 ? -4.877 -6.108 -2.419 1.00 93.00 75 SER A N 1
ATOM 566 C CA . SER A 1 75 ? -4.435 -4.751 -2.758 1.00 93.00 75 SER A CA 1
ATOM 567 C C . SER A 1 75 ? -2.959 -4.692 -3.150 1.00 93.00 75 SER A C 1
ATOM 569 O O . SER A 1 75 ? -2.590 -3.922 -4.037 1.00 93.00 75 SER A O 1
ATOM 571 N N . PHE A 1 76 ? -2.106 -5.505 -2.520 1.00 90.62 76 PHE A N 1
ATOM 572 C CA . PHE A 1 76 ? -0.700 -5.628 -2.895 1.00 90.62 76 PHE A CA 1
ATOM 573 C C . PHE A 1 76 ? -0.552 -6.193 -4.311 1.00 90.62 76 PHE A C 1
ATOM 575 O O . PHE A 1 76 ? 0.140 -5.591 -5.129 1.00 90.62 76 PHE A O 1
ATOM 582 N N . LEU A 1 77 ? -1.237 -7.293 -4.632 1.00 91.06 77 LEU A N 1
ATOM 583 C CA . LEU A 1 77 ? -1.206 -7.885 -5.971 1.00 91.06 77 LEU A CA 1
ATOM 584 C C . LEU A 1 77 ? -1.726 -6.907 -7.028 1.00 91.06 77 LEU A C 1
ATOM 586 O O . LEU A 1 77 ? -1.068 -6.698 -8.045 1.00 91.06 77 LEU A O 1
ATOM 590 N N . PHE A 1 78 ? -2.844 -6.232 -6.748 1.00 90.94 78 PHE A N 1
ATOM 591 C CA . PHE A 1 78 ? -3.387 -5.200 -7.630 1.00 90.94 78 PHE A CA 1
ATOM 592 C C . PHE A 1 78 ? -2.381 -4.069 -7.887 1.00 90.94 78 PHE A C 1
ATOM 594 O O . PHE A 1 78 ? -2.234 -3.598 -9.017 1.00 90.94 78 PHE A O 1
ATOM 601 N N . LEU A 1 79 ? -1.657 -3.638 -6.850 1.00 89.12 79 LEU A N 1
ATOM 602 C CA . LEU A 1 79 ? -0.627 -2.612 -6.973 1.00 89.12 79 LEU A CA 1
ATOM 603 C C . LEU A 1 79 ? 0.542 -3.074 -7.855 1.00 89.12 79 LEU A C 1
ATOM 605 O O . LEU A 1 79 ? 1.010 -2.300 -8.692 1.00 89.12 79 LEU A O 1
ATOM 609 N N . ILE A 1 80 ? 0.989 -4.325 -7.707 1.00 87.75 80 ILE A N 1
ATOM 610 C CA . ILE A 1 80 ? 2.038 -4.911 -8.552 1.00 87.75 80 ILE A CA 1
ATOM 611 C C . ILE A 1 80 ? 1.582 -4.991 -10.011 1.00 87.75 80 ILE A C 1
ATOM 613 O O . ILE A 1 80 ? 2.325 -4.583 -10.906 1.00 87.75 80 ILE A O 1
ATOM 617 N N . ASP A 1 81 ? 0.360 -5.455 -10.266 1.00 88.12 81 ASP A N 1
ATOM 618 C CA . ASP A 1 81 ? -0.183 -5.553 -11.622 1.00 88.12 81 ASP A CA 1
ATOM 619 C C . ASP A 1 81 ? -0.339 -4.177 -12.277 1.00 88.12 81 ASP A C 1
ATOM 621 O O . ASP A 1 81 ? 0.022 -4.006 -13.443 1.00 88.12 81 ASP A O 1
ATOM 625 N N . CYS A 1 82 ? -0.775 -3.167 -11.517 1.00 86.31 82 CYS A N 1
ATOM 626 C CA . CYS A 1 82 ? -0.815 -1.775 -11.967 1.00 86.31 82 CYS A CA 1
ATOM 627 C C . CYS A 1 82 ? 0.591 -1.238 -12.289 1.00 86.31 82 CYS A C 1
ATOM 629 O O . CYS A 1 82 ? 0.802 -0.597 -13.322 1.00 86.31 82 CYS A O 1
ATOM 631 N N . GLY A 1 83 ? 1.584 -1.536 -11.446 1.00 83.81 83 GLY A N 1
ATOM 632 C CA . GLY A 1 83 ? 2.982 -1.187 -11.702 1.00 83.81 83 GLY A CA 1
ATOM 633 C C . GLY A 1 83 ? 3.511 -1.833 -12.986 1.00 83.81 83 GLY A C 1
ATOM 634 O O . GLY A 1 83 ? 4.127 -1.157 -13.812 1.00 83.81 83 GLY A O 1
ATOM 635 N N . LYS A 1 84 ? 3.209 -3.118 -13.212 1.00 82.50 84 LYS A N 1
ATOM 636 C CA . LYS A 1 84 ? 3.578 -3.848 -14.436 1.00 82.50 84 LYS A CA 1
ATOM 637 C C . LYS A 1 84 ? 2.879 -3.297 -15.676 1.00 82.50 84 LYS A C 1
ATOM 639 O O . LYS A 1 84 ? 3.525 -3.116 -16.709 1.00 82.50 84 LYS A O 1
ATOM 644 N N . SER A 1 85 ? 1.577 -3.014 -15.600 1.00 83.56 85 SER A N 1
ATOM 645 C CA . SER A 1 85 ? 0.805 -2.504 -16.741 1.00 83.56 85 SER A CA 1
ATOM 646 C C . SER A 1 85 ? 1.266 -1.114 -17.174 1.00 83.56 85 SER A C 1
ATOM 648 O O . SER A 1 85 ? 1.190 -0.781 -18.355 1.00 83.56 85 SER A O 1
ATOM 650 N N . ARG A 1 86 ? 1.775 -0.317 -16.227 1.00 80.62 86 ARG A N 1
ATOM 651 C CA . ARG A 1 86 ? 2.335 1.020 -16.459 1.00 80.62 86 ARG A CA 1
ATOM 652 C C . ARG A 1 86 ? 3.826 1.013 -16.806 1.00 80.62 86 ARG A C 1
ATOM 654 O O . ARG A 1 86 ? 4.370 2.072 -17.088 1.00 80.62 86 ARG A O 1
ATOM 661 N N . GLY A 1 87 ? 4.480 -0.150 -16.789 1.00 79.25 87 GLY A N 1
ATOM 662 C CA . GLY A 1 87 ? 5.917 -0.279 -17.047 1.00 79.25 87 GLY A CA 1
ATOM 663 C C . GLY A 1 87 ? 6.818 0.208 -15.907 1.00 79.25 87 GLY A C 1
ATOM 664 O O . GLY A 1 87 ? 8.024 0.294 -16.104 1.00 79.25 87 GLY A O 1
ATOM 665 N N . MET A 1 88 ? 6.259 0.495 -14.725 1.00 77.62 88 MET A N 1
ATOM 666 C CA . MET A 1 88 ? 7.020 0.898 -13.531 1.00 77.62 88 MET A CA 1
ATOM 667 C C . MET A 1 88 ? 7.713 -0.294 -12.862 1.00 77.62 88 MET A C 1
ATOM 669 O O . MET A 1 88 ? 8.718 -0.131 -12.174 1.00 77.62 88 MET A O 1
ATOM 673 N N . ILE A 1 89 ? 7.157 -1.492 -13.054 1.00 76.81 89 ILE A N 1
ATOM 674 C CA . ILE A 1 89 ? 7.705 -2.770 -12.605 1.00 76.81 89 ILE A CA 1
ATOM 675 C C . ILE A 1 89 ? 7.970 -3.627 -13.843 1.00 76.81 89 ILE A C 1
ATOM 677 O O . ILE A 1 89 ? 7.124 -3.719 -14.737 1.00 76.81 89 ILE A O 1
ATOM 681 N N . ALA A 1 90 ? 9.131 -4.282 -13.894 1.00 69.75 90 ALA A N 1
ATOM 682 C CA . ALA A 1 90 ? 9.449 -5.214 -14.967 1.00 69.75 90 ALA A CA 1
ATOM 683 C C . ALA A 1 90 ? 8.368 -6.306 -15.082 1.00 69.75 90 ALA A C 1
ATOM 685 O O . ALA A 1 90 ? 7.942 -6.901 -14.091 1.00 69.75 90 ALA A O 1
ATOM 686 N N . ARG A 1 91 ? 7.934 -6.602 -16.315 1.00 62.12 91 ARG A N 1
ATOM 687 C CA . ARG A 1 91 ? 6.907 -7.628 -16.581 1.00 62.12 91 ARG A CA 1
ATOM 688 C C . ARG A 1 91 ? 7.288 -9.000 -16.024 1.00 62.12 91 ARG A C 1
ATOM 690 O O . ARG A 1 91 ? 6.413 -9.737 -15.579 1.00 62.12 91 ARG A O 1
ATOM 697 N N . ASN A 1 92 ? 8.584 -9.300 -16.035 1.00 63.69 92 ASN A N 1
ATOM 698 C CA . ASN A 1 92 ? 9.161 -10.533 -15.534 1.00 63.69 92 ASN A CA 1
ATOM 699 C C . ASN A 1 92 ? 10.024 -10.209 -14.307 1.00 63.69 92 ASN A C 1
ATOM 701 O O . ASN A 1 92 ? 11.244 -10.127 -14.402 1.00 63.69 92 ASN A O 1
ATOM 705 N N . MET A 1 93 ? 9.382 -9.946 -13.165 1.00 57.31 93 MET A N 1
ATOM 706 C CA . MET A 1 93 ? 10.077 -10.052 -11.882 1.00 57.31 93 MET A CA 1
ATOM 707 C C . MET A 1 93 ? 10.305 -11.543 -11.637 1.00 57.31 93 MET A C 1
ATOM 709 O O . MET A 1 93 ? 9.443 -12.220 -11.083 1.00 57.31 93 MET A O 1
ATOM 713 N N . THR A 1 94 ? 11.416 -12.085 -12.126 1.00 45.50 94 THR A N 1
ATOM 714 C CA . THR A 1 94 ? 11.953 -13.316 -11.551 1.00 45.50 94 THR A CA 1
ATOM 715 C C . THR A 1 94 ? 12.363 -13.001 -10.122 1.00 45.50 94 THR A C 1
ATOM 717 O O . THR A 1 94 ? 12.922 -11.936 -9.859 1.00 45.50 94 THR A O 1
ATOM 720 N N . GLU A 1 95 ? 12.028 -13.887 -9.190 1.00 46.59 95 GLU A N 1
ATOM 721 C CA . GLU A 1 95 ? 12.549 -13.812 -7.835 1.00 46.59 95 GLU A CA 1
ATOM 722 C C . GLU A 1 95 ? 14.080 -13.892 -7.869 1.00 46.59 95 GLU A C 1
ATOM 724 O O . GLU A 1 95 ? 14.645 -14.975 -7.780 1.00 46.59 95 GLU A O 1
ATOM 729 N N . ASP A 1 96 ? 14.764 -12.752 -7.894 1.00 38.09 96 ASP A N 1
ATOM 730 C CA . ASP A 1 96 ? 16.114 -12.652 -7.329 1.00 38.09 96 ASP A CA 1
ATOM 731 C C . ASP A 1 96 ? 16.016 -12.569 -5.789 1.00 38.09 96 ASP A C 1
ATOM 733 O O . ASP A 1 96 ? 16.738 -11.831 -5.123 1.00 38.09 96 ASP A O 1
ATOM 737 N N . CYS A 1 97 ? 15.121 -13.366 -5.188 1.00 34.22 97 CYS A N 1
ATOM 738 C CA . CYS A 1 97 ? 15.037 -13.592 -3.745 1.00 34.22 97 CYS A CA 1
ATOM 739 C C . CYS A 1 97 ? 16.162 -14.509 -3.240 1.00 34.22 97 CYS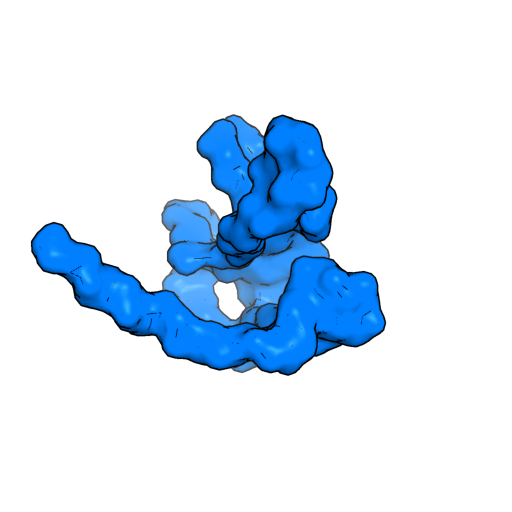 A C 1
ATOM 741 O O . CYS A 1 97 ? 15.990 -15.133 -2.210 1.00 34.22 97 CYS A O 1
ATOM 743 N N . PHE A 1 98 ? 17.312 -14.606 -3.906 1.00 38.38 98 PHE A N 1
ATOM 744 C CA . PHE A 1 98 ? 18.520 -15.203 -3.330 1.00 38.38 98 PHE A CA 1
ATOM 745 C C . PHE A 1 98 ? 19.761 -14.602 -3.991 1.00 38.38 98 PHE A C 1
ATOM 747 O O . PHE A 1 98 ? 20.414 -15.233 -4.815 1.00 38.38 98 PHE A O 1
ATOM 754 N N . VAL A 1 99 ? 20.151 -13.397 -3.571 1.00 35.03 99 VAL A N 1
ATOM 755 C CA . VAL A 1 99 ? 21.589 -13.126 -3.499 1.00 35.03 99 VAL A CA 1
ATOM 756 C C . VAL A 1 99 ? 22.054 -13.712 -2.170 1.00 35.03 99 VAL A C 1
ATOM 758 O O . VAL A 1 99 ? 22.069 -13.024 -1.148 1.00 35.03 99 VAL A O 1
ATOM 761 N N . GLU A 1 100 ? 22.413 -15.000 -2.167 1.00 37.94 100 GLU A N 1
ATOM 762 C CA . GLU A 1 100 ? 23.444 -15.455 -1.234 1.00 3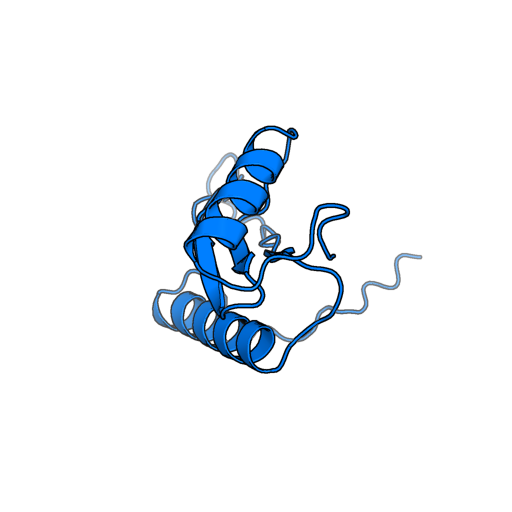7.94 100 GLU A CA 1
ATOM 763 C C . GLU A 1 100 ? 24.679 -14.606 -1.543 1.00 37.94 100 GLU A C 1
ATOM 765 O O . GLU A 1 100 ? 25.370 -14.812 -2.542 1.00 37.94 100 GLU A O 1
ATOM 770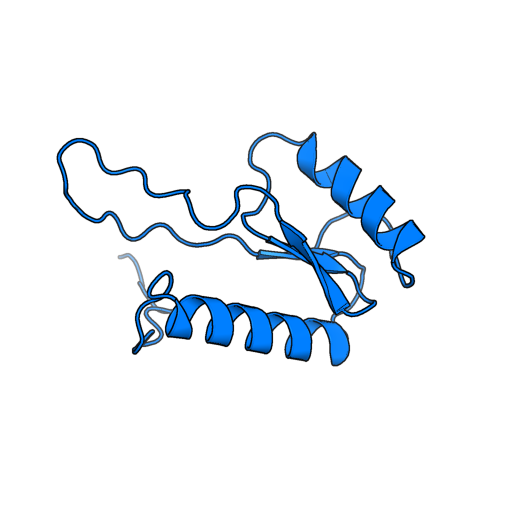 N N . ARG A 1 101 ? 24.896 -13.553 -0.750 1.00 30.66 101 ARG A N 1
ATOM 771 C CA . ARG A 1 101 ? 26.169 -12.844 -0.790 1.00 30.66 101 ARG A CA 1
ATOM 772 C C . ARG A 1 101 ? 27.213 -13.742 -0.113 1.00 30.66 101 ARG A C 1
ATOM 774 O O . ARG A 1 101 ? 26.912 -14.230 0.978 1.00 30.66 101 ARG A O 1
ATOM 781 N N . PRO A 1 102 ? 28.381 -13.968 -0.742 1.00 42.50 102 PRO A N 1
ATOM 782 C CA . PRO A 1 102 ? 29.494 -14.668 -0.107 1.00 42.50 102 PRO A CA 1
ATOM 783 C C . PRO A 1 102 ? 29.999 -13.938 1.143 1.00 42.50 102 PRO A C 1
ATOM 785 O O . PRO A 1 102 ? 29.823 -12.697 1.227 1.00 42.50 102 PRO A O 1
#

InterPro domains:
  IPR002502 N-acetylmuramoyl-L-alanine amidase domain [PF01510] (11-68)
  IPR036505 N-acetylmuramoyl-L-alanine amidase/PGRP domain superfamily [G3DSA:3.40.80.10] (1-98)
  IPR036505 N-acetylmuramoyl-L-alanine amidase/PGRP domain superfamily [SSF55846] (3-92)

Foldseek 3Di:
DEDPDAQDQDPVRQVVLLVVQLVPPPRFCWEAHLVLDIDGRVHLPPQDDDPPDRDPDDGGYYYYHDDHDPSVVVSVVVVQVVCCVVVSDPVDPDPPVDPPPD

Sequence (102 aa):
MYSRGGSCTTRVSCSEEAKKLYTEKNSYNFMIGADGTVFEGRGWDSASGENGDFIFSEYGICLIGKNTTGTMFDSFLFLIDCGKSRGMIARNMTEDCFVERP

pLDDT: mean 72.68, std 18.27, range [30.66, 93.81]

Organism: NCBI:txid53620

Radius of gyration: 14.73 Å; chains: 1; bounding box: 40×27×33 Å